Protein AF-A0A7C6YT57-F1 (afdb_monomer_lite)

Sequence (76 aa):
TELCLKKTVAQKALLACRQPTAVVGGYVADRYIDFAFNKVYLQNADPEASIKQAAKESTDEIQRKLKEFSRFLNQI

pLDDT: mean 84.64, std 13.25, range [54.75, 98.31]

Secondary structure (DSSP, 8-state):
-HHHHHHHHHHHHHHHTPPPPP-TTHHHHHHHHHHHHHHHHHH---HHHHHHHHHHHHHHHHHHHHHHHHHHHTT-

Foldseek 3Di:
DVVVVVVVVVVVVCVVPDDPDPPPQPVLLVVLVVQLVCCCPVVVDDSVVSVVVSVVVSVVVSVVVVVVVVVVVVVD

Radius of gyration: 20.65 Å; chains: 1; bounding box: 32×21×67 Å

Structure (mmCIF, N/CA/C/O backbone):
data_AF-A0A7C6YT57-F1
#
_entry.id   AF-A0A7C6YT57-F1
#
loop_
_atom_site.group_PDB
_atom_site.id
_atom_site.type_symbol
_atom_site.label_atom_id
_atom_site.label_alt_id
_atom_site.label_comp_id
_atom_site.label_asym_id
_atom_site.label_entity_id
_atom_site.label_seq_id
_atom_site.pdbx_PDB_ins_code
_atom_site.Cartn_x
_atom_site.Cartn_y
_atom_site.Cartn_z
_atom_site.occupancy
_atom_site.B_iso_or_equiv
_atom_site.auth_seq_id
_atom_site.auth_comp_id
_atom_site.auth_asym_id
_atom_site.auth_atom_id
_atom_site.pdbx_PDB_model_num
ATOM 1 N N . THR A 1 1 ? -15.559 -4.067 48.663 1.00 60.44 1 THR A N 1
ATOM 2 C CA . THR A 1 1 ? -14.591 -5.007 48.046 1.00 60.44 1 THR A CA 1
ATOM 3 C C . THR A 1 1 ? -15.248 -5.913 47.008 1.00 60.44 1 THR A C 1
ATOM 5 O O . THR A 1 1 ? -14.745 -5.980 45.895 1.00 60.44 1 THR A O 1
ATOM 8 N N . GLU A 1 2 ? -16.416 -6.504 47.281 1.00 60.25 2 GLU A N 1
ATOM 9 C CA . GLU A 1 2 ? -17.164 -7.365 46.335 1.00 60.25 2 GLU A CA 1
ATOM 10 C C . GLU A 1 2 ? -17.572 -6.707 44.999 1.00 60.25 2 GLU A C 1
ATOM 12 O O . GLU A 1 2 ? -17.465 -7.323 43.940 1.00 60.25 2 GLU A O 1
ATOM 17 N N . LEU A 1 3 ? -18.006 -5.439 45.014 1.00 57.72 3 LEU A N 1
ATOM 18 C CA . LEU A 1 3 ? -18.433 -4.721 43.800 1.00 57.72 3 LEU A CA 1
ATOM 19 C C . LEU A 1 3 ? -17.280 -4.509 42.797 1.00 57.72 3 LEU A C 1
ATOM 21 O O . LEU A 1 3 ? -17.491 -4.517 41.586 1.00 57.72 3 LEU A O 1
ATOM 25 N N . CYS A 1 4 ? -16.052 -4.356 43.301 1.00 58.09 4 CYS A N 1
ATOM 26 C CA . CYS A 1 4 ? -14.843 -4.239 42.482 1.00 58.09 4 CYS A CA 1
ATOM 27 C C . CYS A 1 4 ? -14.500 -5.580 41.804 1.00 58.09 4 CYS A C 1
ATOM 29 O O . CYS A 1 4 ? -14.136 -5.626 40.628 1.00 58.09 4 CYS A O 1
ATOM 31 N N . LEU A 1 5 ? -14.717 -6.690 42.519 1.00 64.25 5 LEU A N 1
ATOM 32 C CA . LEU A 1 5 ? -14.515 -8.044 42.005 1.00 64.25 5 LEU A CA 1
ATOM 33 C C . LEU A 1 5 ? -15.517 -8.389 40.886 1.00 64.25 5 LEU A C 1
ATOM 35 O O . LEU A 1 5 ? -15.146 -8.937 39.853 1.00 64.25 5 LEU A O 1
ATOM 39 N N . LYS A 1 6 ? -16.790 -8.002 41.039 1.00 69.19 6 LYS A N 1
ATOM 40 C CA . LYS A 1 6 ? -17.823 -8.226 40.008 1.00 69.19 6 LYS A CA 1
ATOM 41 C C . LYS A 1 6 ? -17.542 -7.440 38.719 1.00 69.19 6 LYS A C 1
ATOM 43 O O . LYS A 1 6 ? -17.702 -7.981 37.627 1.00 69.19 6 LYS A O 1
ATOM 48 N N . LYS A 1 7 ? -17.051 -6.197 38.831 1.00 72.12 7 LYS A N 1
ATOM 49 C CA . LYS A 1 7 ? -16.649 -5.378 37.669 1.00 72.12 7 LYS A CA 1
ATOM 50 C C . LYS A 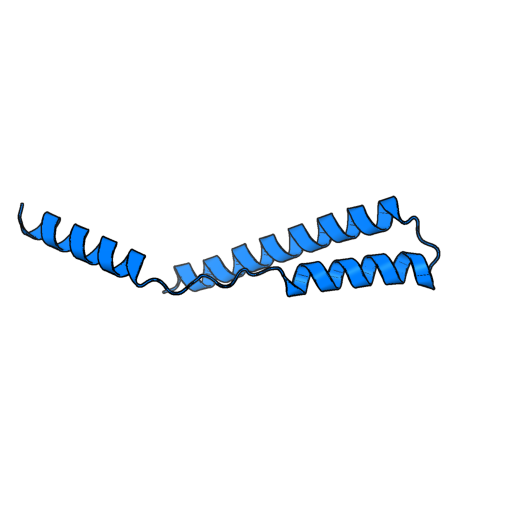1 7 ? -15.494 -6.000 36.876 1.00 72.12 7 LYS A C 1
ATOM 52 O O . LYS A 1 7 ? -15.532 -5.993 35.649 1.00 72.12 7 LYS A O 1
ATOM 57 N N . THR A 1 8 ? -14.502 -6.5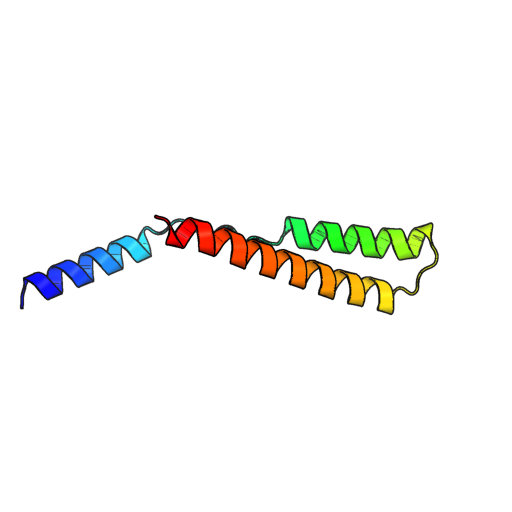73 37.557 1.00 85.19 8 THR A N 1
ATOM 58 C CA . THR A 1 8 ? -13.336 -7.179 36.889 1.00 85.19 8 THR A CA 1
ATOM 59 C C . THR A 1 8 ? -13.682 -8.471 36.147 1.00 85.19 8 THR A C 1
ATOM 61 O O . THR A 1 8 ? -13.166 -8.698 35.053 1.00 85.19 8 THR A O 1
ATOM 64 N N . VAL A 1 9 ? -14.591 -9.295 36.678 1.00 87.88 9 VAL A N 1
ATOM 65 C CA . VAL A 1 9 ? -15.083 -10.499 35.981 1.00 87.88 9 VAL A CA 1
ATOM 66 C C . VAL A 1 9 ? -15.881 -10.127 34.728 1.00 87.88 9 VAL A C 1
ATOM 68 O O . VAL A 1 9 ? -15.633 -10.686 33.661 1.00 87.88 9 VAL A O 1
ATOM 71 N N . ALA A 1 10 ? -16.774 -9.136 34.822 1.00 81.31 10 ALA A N 1
ATOM 72 C CA . ALA A 1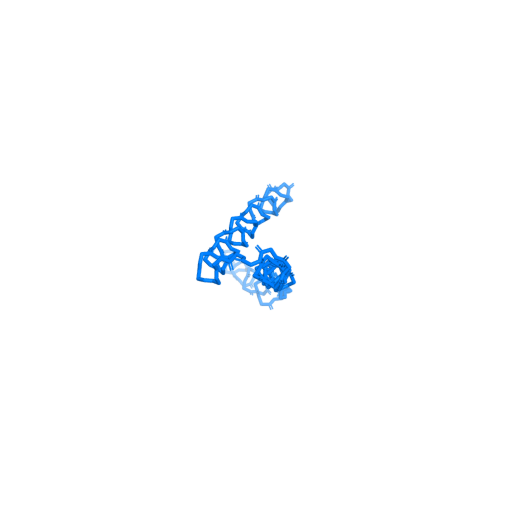 10 ? -17.555 -8.661 33.679 1.00 81.31 10 ALA A CA 1
ATOM 73 C C . ALA A 1 10 ? -16.672 -8.086 32.553 1.00 81.31 10 ALA A C 1
ATOM 75 O O . ALA A 1 10 ? -16.895 -8.387 31.384 1.00 81.31 10 ALA A O 1
ATOM 76 N N . GLN A 1 11 ? -15.624 -7.322 32.888 1.00 83.31 11 GLN A N 1
ATOM 77 C CA . GLN A 1 11 ? -14.664 -6.808 31.899 1.00 83.31 11 GLN A CA 1
ATOM 78 C C . GLN A 1 11 ? -13.883 -7.924 31.197 1.00 83.31 11 GLN A C 1
ATOM 80 O O . GLN A 1 11 ? -13.688 -7.868 29.984 1.00 83.31 11 GLN A O 1
ATOM 85 N N . LYS A 1 12 ? -13.458 -8.956 31.936 1.00 84.31 12 LYS A N 1
ATOM 86 C CA . LYS A 1 12 ? -12.775 -10.118 31.350 1.00 84.31 12 LYS A CA 1
ATOM 87 C C . LYS A 1 12 ? -13.690 -10.903 30.409 1.00 84.31 12 LYS A C 1
ATOM 89 O O . LYS A 1 12 ? -13.252 -11.274 29.325 1.00 84.31 12 LYS A O 1
ATOM 94 N N . ALA A 1 13 ? -14.952 -11.107 30.790 1.00 81.69 13 ALA A N 1
ATOM 95 C CA . ALA A 1 13 ? -15.944 -11.750 29.931 1.00 81.69 13 ALA A CA 1
ATOM 96 C C . ALA A 1 13 ? -16.198 -10.935 28.651 1.00 81.69 13 ALA A C 1
ATOM 98 O O . ALA A 1 13 ? -16.219 -11.497 27.562 1.00 81.69 13 ALA A O 1
ATOM 99 N N . LEU A 1 14 ? -16.298 -9.605 28.759 1.00 79.62 14 LEU A N 1
ATOM 100 C CA . LEU A 1 14 ?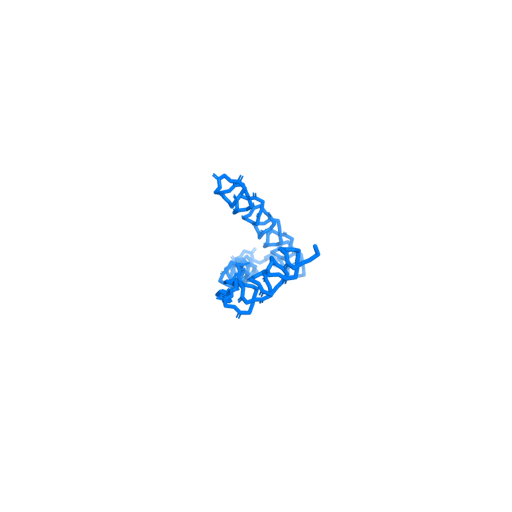 -16.459 -8.719 27.604 1.00 79.62 14 LEU A CA 1
ATOM 101 C C . LEU A 1 14 ? -15.265 -8.794 26.637 1.00 79.62 14 LEU A C 1
ATOM 103 O O . LEU A 1 14 ? -15.458 -8.841 25.426 1.00 79.62 14 LEU A O 1
ATOM 107 N N . LEU A 1 15 ? -14.036 -8.839 27.163 1.00 79.62 15 LEU A N 1
ATOM 108 C CA . LEU A 1 15 ? -12.825 -9.008 26.353 1.00 79.62 15 LEU A CA 1
ATOM 109 C C . LEU A 1 15 ? -12.789 -10.368 25.646 1.00 79.62 15 LEU A C 1
ATOM 111 O O . LEU A 1 15 ? -12.403 -10.427 24.482 1.00 79.62 15 LEU A O 1
ATOM 115 N N . ALA A 1 16 ? -13.208 -11.438 26.326 1.00 79.25 16 ALA A N 1
ATOM 116 C CA . ALA A 1 16 ? -13.258 -12.785 25.757 1.00 79.25 16 ALA A CA 1
ATOM 117 C C . ALA A 1 16 ? -14.347 -12.937 24.681 1.00 79.25 16 ALA A C 1
ATOM 119 O O . ALA A 1 16 ? -14.157 -13.667 23.714 1.00 79.25 16 ALA A O 1
ATOM 120 N N . CYS A 1 17 ? -15.465 -12.221 24.823 1.00 76.75 17 CYS A N 1
ATOM 121 C CA . CYS A 1 17 ? -16.561 -12.206 23.853 1.00 76.75 17 CYS A CA 1
ATOM 122 C C . CYS A 1 17 ? -16.372 -11.170 22.732 1.00 76.75 17 CYS A C 1
ATOM 124 O O . CYS A 1 17 ? -17.264 -11.004 21.895 1.00 76.75 17 CYS A O 1
ATOM 126 N N . ARG A 1 18 ? -15.249 -10.439 22.704 1.00 70.25 18 ARG A N 1
ATOM 127 C CA . ARG A 1 18 ? -14.988 -9.433 21.673 1.00 70.25 18 ARG A CA 1
ATOM 128 C C . ARG A 1 18 ? -14.868 -10.123 20.314 1.00 70.25 18 ARG A C 1
ATOM 130 O O . ARG A 1 18 ? -14.043 -11.015 20.136 1.00 70.25 18 ARG A O 1
ATOM 137 N N . GLN A 1 19 ? -15.669 -9.681 19.344 1.00 66.69 19 GLN A N 1
ATOM 138 C CA . GLN A 1 19 ? -15.563 -10.168 17.970 1.00 66.69 19 GLN A CA 1
ATOM 139 C C . GLN A 1 19 ? -14.142 -9.942 17.421 1.00 66.69 19 GLN A C 1
ATOM 141 O O . GLN A 1 19 ? -13.534 -8.912 17.743 1.00 66.69 19 GLN A O 1
ATOM 146 N N . PRO A 1 20 ? -13.615 -10.857 16.582 1.00 60.66 20 PRO A N 1
ATOM 147 C CA . PRO A 1 20 ? -12.343 -10.650 15.906 1.00 60.66 20 PRO A CA 1
ATOM 148 C C . PRO A 1 20 ? -12.358 -9.295 15.206 1.00 60.66 20 PRO A C 1
ATOM 150 O O . PRO A 1 20 ? -13.245 -9.003 14.404 1.00 60.66 20 PRO A O 1
ATOM 153 N N . THR A 1 21 ? -11.390 -8.441 15.523 1.00 60.12 21 THR A N 1
ATOM 154 C CA . THR A 1 21 ? -11.220 -7.192 14.788 1.00 60.12 21 THR A CA 1
ATOM 155 C C . THR A 1 21 ? -10.841 -7.542 13.361 1.00 60.12 21 THR A C 1
ATOM 157 O O . THR A 1 21 ? -9.813 -8.187 13.146 1.00 60.12 21 THR A O 1
ATOM 160 N N . ALA A 1 22 ? -11.661 -7.126 12.394 1.00 62.84 22 ALA A N 1
ATOM 161 C CA . ALA A 1 22 ? -11.302 -7.225 10.989 1.00 62.84 22 ALA A CA 1
ATOM 162 C C . ALA A 1 22 ? -9.908 -6.612 10.797 1.00 62.84 22 ALA A C 1
ATOM 164 O O . ALA A 1 22 ? -9.660 -5.480 11.221 1.00 62.84 22 ALA A O 1
ATOM 165 N N . VAL A 1 23 ? -8.989 -7.364 10.187 1.00 60.59 23 VAL A N 1
ATOM 166 C CA . VAL A 1 23 ? -7.681 -6.826 9.812 1.00 60.59 23 VAL A CA 1
ATOM 167 C C . VAL A 1 23 ? -7.917 -5.872 8.648 1.00 60.59 23 VAL A C 1
ATOM 169 O O . VAL A 1 23 ? -8.006 -6.272 7.487 1.00 60.59 23 VAL A O 1
ATOM 172 N N . VAL A 1 24 ? -8.089 -4.593 8.974 1.00 63.91 24 VAL A N 1
ATOM 173 C CA . VAL A 1 24 ? -8.236 -3.527 7.988 1.00 63.91 24 VAL A CA 1
ATOM 174 C C . VAL A 1 24 ? -6.901 -3.401 7.263 1.00 63.91 24 VAL A C 1
ATOM 176 O O . VAL A 1 24 ? -5.957 -2.831 7.798 1.00 63.91 24 VAL A O 1
ATOM 179 N N . GLY A 1 25 ? -6.796 -3.967 6.062 1.00 66.44 25 GLY A N 1
ATOM 180 C CA . GLY A 1 25 ? -5.588 -3.785 5.259 1.00 66.44 25 GLY A CA 1
ATOM 181 C C . GLY A 1 25 ? -5.348 -4.805 4.161 1.00 66.44 25 GLY A C 1
ATOM 182 O O . GLY A 1 25 ? -4.780 -4.416 3.154 1.00 66.44 25 GLY A O 1
ATOM 183 N N . GLY A 1 26 ? -5.814 -6.054 4.288 1.00 77.25 26 GLY A N 1
ATOM 184 C CA . GLY A 1 26 ? -5.475 -7.118 3.324 1.00 77.25 26 GLY A CA 1
ATOM 185 C C . GLY A 1 26 ? -5.787 -6.744 1.870 1.00 77.25 26 GLY A C 1
ATOM 186 O O . GLY A 1 26 ? -4.891 -6.660 1.040 1.00 77.25 26 GLY A O 1
ATOM 187 N N . TYR A 1 27 ? -7.043 -6.390 1.593 1.00 83.19 27 TYR A N 1
ATOM 188 C CA . TYR A 1 27 ? -7.464 -5.945 0.258 1.00 83.19 27 TYR A CA 1
ATOM 189 C C . TYR A 1 27 ? -6.867 -4.589 -0.164 1.00 83.19 27 TYR A C 1
ATOM 191 O O . TYR A 1 27 ? -6.694 -4.315 -1.348 1.00 83.19 27 TYR A O 1
ATOM 199 N N . VAL A 1 28 ? -6.563 -3.710 0.797 1.00 85.62 28 VAL A N 1
ATOM 200 C CA . VAL A 1 28 ? -5.942 -2.411 0.493 1.00 85.62 28 VAL A CA 1
ATOM 201 C C . VAL A 1 28 ? -4.507 -2.626 0.025 1.00 85.62 28 VAL A C 1
ATOM 203 O O . VAL A 1 28 ? -4.122 -2.064 -0.991 1.00 85.62 28 VAL A O 1
ATOM 206 N N . ALA A 1 29 ? -3.745 -3.467 0.723 1.00 88.06 29 ALA A N 1
ATOM 207 C CA . ALA A 1 29 ? -2.372 -3.792 0.373 1.00 88.06 29 ALA A CA 1
ATOM 208 C C . ALA A 1 29 ? -2.276 -4.467 -0.999 1.00 88.06 29 ALA A C 1
ATOM 210 O O . ALA A 1 29 ? -1.440 -4.062 -1.803 1.00 88.06 29 ALA A O 1
ATOM 211 N N . ASP A 1 30 ? -3.171 -5.414 -1.284 1.00 91.12 30 ASP A N 1
ATOM 212 C CA . ASP A 1 30 ? -3.249 -6.110 -2.574 1.00 91.12 30 ASP A CA 1
ATOM 213 C C . ASP A 1 30 ? -3.405 -5.130 -3.750 1.00 91.12 30 ASP A C 1
ATOM 215 O O . ASP A 1 30 ? -2.625 -5.131 -4.698 1.00 91.12 30 ASP A O 1
ATOM 219 N N . ARG A 1 31 ? -4.306 -4.149 -3.615 1.00 94.00 31 ARG A N 1
ATOM 220 C CA . ARG A 1 31 ? -4.500 -3.101 -4.628 1.00 94.00 31 ARG A CA 1
ATOM 221 C C . ARG A 1 31 ? -3.238 -2.279 -4.907 1.00 94.00 31 ARG A C 1
ATOM 223 O O . ARG A 1 31 ? -2.986 -1.895 -6.047 1.00 94.00 31 ARG A O 1
ATOM 230 N N . TYR A 1 32 ? -2.461 -1.949 -3.878 1.00 95.88 32 TYR A N 1
ATOM 231 C CA . TYR A 1 32 ? -1.225 -1.187 -4.079 1.00 95.88 32 TYR A CA 1
ATOM 232 C C . TYR A 1 32 ? -0.143 -2.025 -4.771 1.00 95.88 32 TYR A C 1
ATOM 234 O O . TYR A 1 32 ? 0.652 -1.471 -5.533 1.00 95.88 32 TYR A O 1
ATOM 242 N N . ILE A 1 33 ? -0.147 -3.348 -4.580 1.00 96.06 33 ILE A N 1
ATOM 243 C CA . ILE A 1 33 ? 0.704 -4.271 -5.339 1.00 96.06 33 ILE A CA 1
ATOM 244 C C . ILE A 1 33 ? 0.302 -4.252 -6.821 1.00 96.06 33 ILE A C 1
ATOM 246 O O . ILE A 1 33 ? 1.174 -4.077 -7.673 1.00 96.06 33 ILE A O 1
ATOM 250 N N . ASP A 1 34 ? -0.997 -4.303 -7.134 1.00 96.88 34 ASP A N 1
ATOM 251 C CA . ASP A 1 34 ? -1.486 -4.181 -8.516 1.00 96.88 34 AS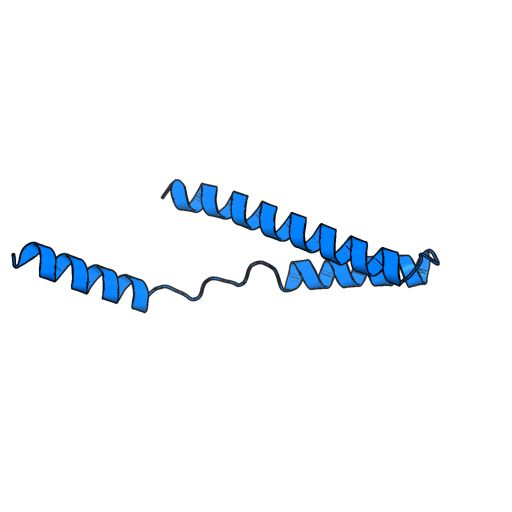P A CA 1
ATOM 252 C C . ASP A 1 34 ? -1.062 -2.859 -9.167 1.00 96.88 34 ASP A C 1
ATOM 254 O O . ASP A 1 34 ? -0.691 -2.814 -10.341 1.00 96.88 34 ASP A O 1
ATOM 258 N N . PHE A 1 35 ? -1.092 -1.752 -8.422 1.00 96.62 35 PHE A N 1
ATOM 259 C CA . PHE A 1 35 ? -0.644 -0.454 -8.933 1.00 96.62 35 PHE A CA 1
ATOM 260 C C . PHE A 1 35 ? 0.855 -0.434 -9.236 1.00 96.62 35 PHE A C 1
ATOM 262 O O . PHE A 1 35 ? 1.251 0.095 -10.278 1.00 96.62 35 PHE A O 1
ATOM 269 N N . ALA A 1 36 ? 1.684 -1.017 -8.365 1.00 98.00 36 ALA A N 1
ATOM 270 C CA . ALA A 1 36 ? 3.115 -1.158 -8.622 1.00 98.00 36 ALA A CA 1
ATOM 271 C C . ALA A 1 36 ? 3.368 -2.011 -9.869 1.00 98.00 36 ALA A C 1
ATOM 273 O O . ALA A 1 36 ? 4.129 -1.601 -10.745 1.00 98.00 36 ALA A O 1
ATOM 274 N N . PHE A 1 37 ? 2.681 -3.150 -9.982 1.00 98.06 37 PHE A N 1
ATOM 275 C CA . PHE A 1 37 ? 2.783 -4.027 -11.143 1.00 98.06 37 PHE A CA 1
ATOM 276 C C . PHE A 1 37 ? 2.418 -3.295 -12.438 1.00 98.06 37 PHE A C 1
ATOM 278 O O . PHE A 1 37 ? 3.201 -3.288 -13.386 1.00 98.06 37 PHE A O 1
ATOM 285 N N . ASN A 1 38 ? 1.271 -2.612 -12.467 1.00 97.94 38 ASN A N 1
ATOM 286 C CA . ASN A 1 38 ? 0.812 -1.884 -13.649 1.00 97.94 38 ASN A CA 1
ATOM 287 C C . ASN A 1 38 ? 1.760 -0.743 -14.046 1.00 97.94 38 ASN A C 1
ATOM 289 O O . ASN A 1 38 ? 1.978 -0.529 -15.236 1.00 97.94 38 ASN A O 1
ATOM 293 N N . LYS A 1 39 ? 2.360 -0.030 -13.081 1.00 97.50 39 LYS A N 1
ATOM 294 C CA . LYS A 1 39 ? 3.380 0.995 -13.370 1.00 97.50 39 LYS A CA 1
ATOM 295 C C . LYS A 1 39 ? 4.599 0.396 -14.065 1.00 97.50 39 LYS A C 1
ATOM 297 O O . LYS A 1 39 ? 5.051 0.928 -15.075 1.00 97.50 39 LYS A O 1
ATOM 302 N N . VAL A 1 40 ? 5.111 -0.718 -13.555 1.00 98.25 40 VAL A N 1
ATOM 303 C CA . VAL A 1 40 ? 6.267 -1.390 -14.158 1.00 98.25 40 VAL A CA 1
ATOM 304 C C . VAL A 1 40 ? 5.910 -1.913 -15.547 1.00 98.25 40 VAL A C 1
ATOM 306 O O . VAL A 1 40 ? 6.590 -1.594 -16.517 1.00 98.25 40 VAL A O 1
ATOM 309 N N . TYR A 1 41 ? 4.813 -2.663 -15.655 1.00 98.00 41 TYR A N 1
ATOM 310 C CA . TYR A 1 41 ? 4.438 -3.361 -16.881 1.00 98.00 41 TYR A CA 1
ATOM 311 C C . TYR A 1 41 ? 4.008 -2.415 -18.012 1.00 98.00 41 TYR A C 1
ATOM 313 O O . TYR A 1 41 ? 4.425 -2.593 -19.152 1.00 98.00 41 TYR A O 1
ATOM 321 N N . LEU A 1 42 ? 3.185 -1.403 -17.715 1.00 98.06 42 LEU A N 1
ATOM 322 C CA . LEU A 1 42 ? 2.615 -0.519 -18.740 1.00 98.06 42 LEU A CA 1
ATOM 323 C C . LEU A 1 42 ? 3.455 0.735 -18.993 1.00 98.06 42 LEU A C 1
ATOM 325 O O . LEU A 1 42 ? 3.401 1.289 -20.087 1.00 98.06 42 LEU A O 1
ATOM 329 N N . GLN A 1 43 ? 4.189 1.218 -17.986 1.00 96.94 43 GLN A N 1
ATOM 330 C CA . GLN A 1 43 ? 4.875 2.517 -18.041 1.00 96.94 43 GLN A CA 1
ATOM 331 C C . GLN A 1 43 ? 6.402 2.379 -18.022 1.00 96.94 43 GLN A C 1
ATOM 333 O O . GLN A 1 43 ? 7.092 3.396 -18.034 1.00 96.94 43 GLN A O 1
ATOM 338 N N . ASN A 1 44 ? 6.935 1.148 -18.003 1.00 96.69 44 ASN A N 1
ATOM 339 C CA . ASN A 1 44 ? 8.367 0.857 -17.859 1.00 96.69 44 ASN A CA 1
ATOM 340 C C . ASN A 1 44 ? 9.002 1.567 -16.647 1.00 96.69 44 ASN A C 1
ATOM 342 O O . ASN A 1 44 ? 10.161 1.981 -16.692 1.00 96.69 44 ASN A O 1
ATOM 346 N N . ALA A 1 45 ? 8.233 1.749 -15.569 1.00 97.88 45 ALA A N 1
ATOM 347 C CA . ALA A 1 45 ? 8.745 2.331 -14.336 1.00 97.88 45 ALA A CA 1
ATOM 348 C C . ALA A 1 45 ? 9.763 1.393 -13.666 1.00 97.88 45 ALA A C 1
ATOM 350 O O . ALA A 1 45 ? 9.674 0.171 -13.799 1.00 97.88 45 ALA A O 1
ATOM 351 N N . ASP A 1 46 ? 10.691 1.962 -12.892 1.00 98.31 46 ASP A N 1
ATOM 352 C CA . ASP A 1 46 ? 11.645 1.175 -12.109 1.00 98.31 46 ASP A CA 1
ATOM 353 C C . ASP A 1 46 ? 10.906 0.273 -11.093 1.00 98.31 46 ASP A C 1
ATOM 355 O O . ASP A 1 46 ? 10.098 0.785 -10.301 1.00 98.31 46 ASP A O 1
ATOM 359 N N . PRO A 1 47 ? 11.147 -1.053 -11.092 1.00 98.00 47 PRO A N 1
ATOM 360 C CA . PRO A 1 47 ? 10.452 -1.976 -10.200 1.00 98.00 47 PRO A CA 1
ATOM 361 C C . PRO A 1 47 ? 10.689 -1.694 -8.720 1.00 98.00 47 PRO A C 1
ATOM 363 O O . PRO A 1 47 ? 9.744 -1.731 -7.928 1.00 98.00 47 PRO A O 1
ATOM 366 N N . GLU A 1 48 ? 11.931 -1.388 -8.341 1.00 98.12 48 GLU A N 1
ATOM 367 C CA . GLU A 1 48 ? 12.305 -1.193 -6.943 1.00 98.12 48 GLU A CA 1
ATOM 368 C C . GLU A 1 48 ? 11.664 0.078 -6.372 1.00 98.12 48 GLU A C 1
ATOM 370 O O . GLU A 1 48 ? 11.060 0.052 -5.295 1.00 98.12 48 GLU A O 1
ATOM 375 N N . ALA A 1 49 ? 11.723 1.182 -7.113 1.00 98.12 49 ALA A N 1
ATOM 376 C CA . ALA A 1 49 ? 11.048 2.420 -6.759 1.00 98.12 49 ALA A CA 1
ATOM 377 C C . ALA A 1 49 ? 9.525 2.233 -6.706 1.00 98.12 49 ALA A C 1
ATOM 379 O O . ALA A 1 49 ? 8.881 2.705 -5.767 1.00 98.12 49 ALA A O 1
ATOM 380 N N . SER A 1 50 ? 8.944 1.509 -7.670 1.00 98.12 50 SER A N 1
ATOM 381 C CA . SER A 1 50 ? 7.494 1.297 -7.751 1.00 98.12 50 SER A CA 1
ATOM 382 C C . SER A 1 50 ? 6.955 0.513 -6.555 1.00 98.12 50 SER A C 1
ATOM 384 O O . SER A 1 50 ? 5.955 0.924 -5.960 1.00 98.12 50 SER A O 1
ATOM 386 N N . ILE A 1 51 ? 7.625 -0.573 -6.149 1.00 97.56 51 ILE A N 1
ATOM 387 C CA . ILE A 1 51 ? 7.176 -1.377 -5.004 1.00 97.56 51 ILE A CA 1
ATOM 388 C C . ILE A 1 51 ? 7.403 -0.658 -3.668 1.00 97.56 51 ILE A C 1
ATOM 390 O O . ILE A 1 51 ? 6.541 -0.712 -2.791 1.00 97.56 51 ILE A O 1
ATOM 394 N N . LYS A 1 52 ? 8.511 0.084 -3.519 1.00 98.12 52 LYS A N 1
ATOM 395 C CA . LYS A 1 52 ? 8.765 0.915 -2.329 1.00 98.12 52 LYS A CA 1
ATOM 396 C C . LYS A 1 52 ? 7.710 2.008 -2.177 1.00 98.12 52 LYS A C 1
ATOM 398 O O . LYS A 1 52 ? 7.206 2.229 -1.075 1.00 98.12 52 LYS A O 1
ATOM 403 N N . GLN A 1 53 ? 7.343 2.655 -3.2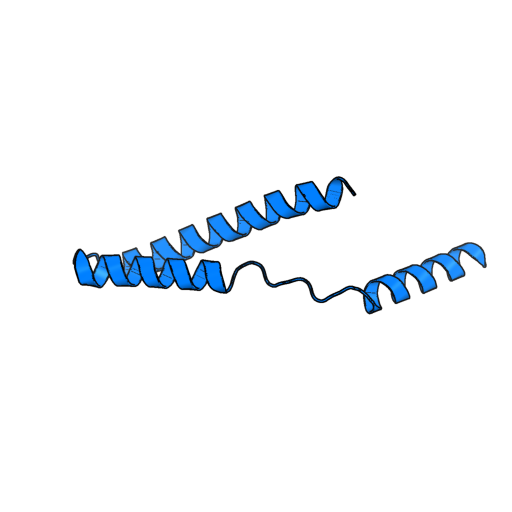82 1.00 97.62 53 GLN A N 1
ATOM 404 C CA . GLN A 1 53 ? 6.300 3.671 -3.289 1.00 97.62 53 GLN A CA 1
ATOM 405 C C . GLN A 1 53 ? 4.937 3.071 -2.918 1.00 97.62 53 GLN A C 1
ATOM 407 O O . GLN A 1 53 ? 4.263 3.600 -2.037 1.00 97.62 53 GLN A O 1
ATOM 412 N N . ALA A 1 54 ? 4.559 1.939 -3.515 1.00 97.00 54 ALA A N 1
ATOM 413 C CA . ALA A 1 54 ? 3.313 1.247 -3.187 1.00 97.00 54 ALA A CA 1
ATOM 414 C C . ALA A 1 54 ? 3.243 0.810 -1.715 1.00 97.00 54 ALA A C 1
ATOM 416 O O . ALA A 1 54 ? 2.207 0.975 -1.073 1.00 97.00 54 ALA A O 1
ATOM 417 N N . ALA A 1 55 ? 4.346 0.314 -1.145 1.00 95.31 55 ALA A N 1
ATOM 418 C CA . ALA A 1 55 ? 4.415 -0.042 0.271 1.00 95.31 55 ALA A CA 1
ATOM 419 C C . ALA A 1 55 ? 4.189 1.175 1.186 1.00 95.31 55 ALA A C 1
ATOM 421 O O . ALA A 1 55 ? 3.437 1.089 2.164 1.00 95.31 55 ALA A O 1
ATOM 422 N N . LYS A 1 56 ? 4.797 2.321 0.851 1.00 96.69 56 LYS A N 1
ATOM 423 C CA . LYS A 1 56 ? 4.588 3.579 1.574 1.00 96.69 56 LYS A CA 1
ATOM 424 C C . LYS A 1 56 ? 3.127 4.027 1.491 1.00 96.69 56 LYS A C 1
ATOM 426 O O . LYS A 1 56 ? 2.511 4.272 2.523 1.00 96.69 56 LYS A O 1
ATOM 431 N N . GLU A 1 57 ? 2.566 4.099 0.286 1.00 95.88 57 GLU A N 1
ATOM 432 C CA . GLU A 1 57 ? 1.186 4.550 0.069 1.00 95.88 57 GLU A CA 1
ATOM 433 C C . GLU A 1 57 ? 0.159 3.633 0.748 1.00 95.88 57 GLU A C 1
ATOM 435 O O . GLU A 1 57 ? -0.764 4.121 1.398 1.00 95.88 57 GLU A O 1
ATOM 440 N N . SER A 1 58 ? 0.356 2.313 0.672 1.00 94.00 58 SER A N 1
ATOM 441 C CA . SER A 1 58 ? -0.465 1.321 1.376 1.00 94.00 58 SER A CA 1
ATOM 442 C C . SER A 1 58 ? -0.441 1.537 2.890 1.00 94.00 58 SER A C 1
ATOM 444 O O . SER A 1 58 ? -1.486 1.554 3.545 1.00 94.00 58 SER A O 1
ATOM 446 N N . THR A 1 59 ? 0.748 1.770 3.451 1.00 92.69 59 THR A N 1
ATOM 447 C CA . THR A 1 59 ? 0.910 2.032 4.886 1.00 92.69 59 THR A CA 1
ATOM 448 C C . THR A 1 59 ? 0.202 3.322 5.294 1.00 92.69 59 THR A C 1
ATOM 450 O O . THR A 1 59 ? -0.562 3.317 6.260 1.00 92.69 59 THR A O 1
ATOM 453 N N . ASP A 1 60 ? 0.401 4.407 4.543 1.00 94.69 60 ASP A N 1
ATOM 454 C CA . ASP A 1 60 ? -0.229 5.704 4.805 1.00 94.69 60 ASP A CA 1
ATOM 455 C C . ASP A 1 60 ? -1.769 5.599 4.761 1.00 94.69 60 ASP A C 1
ATOM 457 O O . ASP A 1 60 ? -2.461 6.129 5.637 1.00 94.69 60 ASP A O 1
ATOM 461 N N . GLU A 1 61 ? -2.317 4.858 3.791 1.00 92.38 61 GLU A N 1
ATOM 462 C CA . GLU A 1 61 ? -3.756 4.604 3.657 1.00 92.38 61 GLU A CA 1
ATOM 463 C C . GLU A 1 61 ? -4.318 3.823 4.851 1.00 92.38 61 GLU A C 1
ATOM 465 O O . GLU A 1 61 ? -5.337 4.210 5.432 1.00 92.38 61 GLU A O 1
ATOM 470 N N . ILE A 1 62 ? -3.655 2.728 5.242 1.00 89.62 62 ILE A N 1
ATOM 471 C CA . ILE A 1 62 ? -4.070 1.900 6.382 1.00 89.62 62 ILE A CA 1
ATOM 472 C C . ILE A 1 62 ? -4.063 2.735 7.665 1.00 89.62 62 ILE A C 1
ATOM 474 O O . ILE A 1 62 ? -5.042 2.717 8.413 1.00 89.62 62 ILE A O 1
ATOM 478 N N . GLN A 1 63 ? -3.010 3.521 7.899 1.00 90.06 63 GLN A N 1
ATOM 479 C CA . GLN A 1 63 ? -2.913 4.394 9.071 1.00 90.06 63 GLN A CA 1
ATOM 480 C C . GLN A 1 63 ? -4.018 5.456 9.092 1.00 90.06 63 GLN A C 1
ATOM 482 O O . GLN A 1 63 ? -4.634 5.688 10.137 1.00 90.06 63 GLN A O 1
ATOM 487 N N . ARG A 1 64 ? -4.333 6.067 7.941 1.00 91.19 64 ARG A N 1
ATOM 488 C CA . ARG A 1 64 ? -5.444 7.022 7.837 1.00 91.19 64 ARG A CA 1
ATOM 489 C C . ARG A 1 64 ? -6.775 6.366 8.193 1.00 91.19 64 ARG A C 1
ATOM 491 O O . ARG A 1 64 ? -7.508 6.907 9.020 1.00 91.19 64 ARG A O 1
ATOM 498 N N . LYS A 1 65 ? -7.054 5.177 7.651 1.00 87.12 65 LYS A N 1
ATOM 499 C CA . LYS A 1 65 ? -8.284 4.436 7.963 1.00 87.12 65 LYS A CA 1
ATOM 500 C C . LYS A 1 65 ? -8.371 4.067 9.436 1.00 87.12 65 LYS A C 1
ATOM 502 O O . LYS A 1 65 ? -9.415 4.274 10.040 1.00 87.12 65 LYS A O 1
ATOM 507 N N . LEU A 1 66 ? -7.291 3.580 10.048 1.00 86.44 66 LEU A N 1
ATOM 508 C CA . LEU A 1 66 ? -7.264 3.288 11.488 1.00 86.44 66 LEU A CA 1
ATOM 509 C C . LEU A 1 66 ? -7.579 4.539 12.326 1.00 86.44 66 LEU A C 1
ATOM 511 O O . LEU A 1 66 ? -8.366 4.480 13.276 1.00 86.44 66 LEU A O 1
ATOM 515 N N . LYS A 1 67 ? -7.029 5.698 11.943 1.00 89.00 67 LYS A N 1
ATOM 516 C CA . LYS A 1 67 ? -7.338 6.986 12.577 1.00 89.00 67 LYS A CA 1
ATOM 517 C C . LYS A 1 67 ? -8.803 7.399 12.389 1.00 89.00 67 LYS A C 1
ATOM 519 O O . LYS A 1 67 ? -9.406 7.924 13.317 1.00 89.00 67 LYS A O 1
ATOM 524 N N . GLU A 1 68 ? -9.393 7.161 11.225 1.00 88.00 68 GLU A N 1
ATOM 525 C CA . GLU A 1 68 ? -10.816 7.430 10.978 1.00 88.00 68 GLU A CA 1
ATOM 526 C C . GLU A 1 68 ? -11.719 6.478 11.773 1.00 88.00 68 GLU A C 1
ATOM 528 O O . GLU A 1 68 ? -12.620 6.936 12.471 1.00 88.00 68 GLU A O 1
ATOM 533 N N . PHE A 1 69 ? -11.433 5.175 11.768 1.00 84.94 69 PHE A N 1
ATOM 534 C CA . PHE A 1 69 ? -12.184 4.180 12.537 1.00 84.94 69 PHE A CA 1
ATOM 535 C C . PHE A 1 69 ? -12.146 4.458 14.041 1.00 84.94 69 PHE A C 1
ATOM 537 O O . PHE A 1 69 ? -13.181 4.401 14.702 1.00 84.94 69 PHE A O 1
ATOM 544 N N . SER A 1 70 ? -10.980 4.811 14.588 1.00 85.19 70 SER A N 1
ATOM 545 C CA . SER A 1 70 ? -10.873 5.172 16.007 1.00 85.19 70 SER A CA 1
ATOM 546 C C . SER A 1 70 ? -11.722 6.392 16.384 1.00 85.19 70 SER A C 1
ATOM 548 O O . SER A 1 70 ? -12.266 6.419 17.485 1.00 85.19 70 SER A O 1
ATOM 550 N N . ARG A 1 71 ? -11.917 7.369 15.482 1.00 85.88 71 ARG A N 1
ATOM 551 C CA . ARG A 1 71 ? -12.828 8.502 15.733 1.00 85.88 71 ARG A CA 1
ATOM 552 C C . ARG A 1 71 ? -14.270 8.045 15.916 1.00 85.88 71 ARG A C 1
ATOM 554 O O . ARG A 1 71 ? -14.927 8.544 16.819 1.00 85.88 71 ARG A O 1
ATOM 561 N N . PHE A 1 72 ? -14.736 7.099 15.103 1.00 82.88 72 PHE A N 1
ATOM 562 C CA . PHE A 1 72 ? -16.086 6.549 15.239 1.00 82.88 72 PHE A CA 1
ATOM 563 C C . PHE A 1 72 ? -16.244 5.720 16.514 1.00 82.88 72 PHE A C 1
ATOM 565 O O . PHE A 1 72 ? -17.259 5.837 17.190 1.00 82.88 72 PHE A O 1
ATOM 572 N N . LEU A 1 73 ? -15.234 4.925 16.883 1.00 77.75 73 LEU A N 1
ATOM 573 C CA . LEU A 1 73 ? -15.280 4.130 18.114 1.00 77.75 73 LEU A CA 1
ATOM 574 C C . LEU A 1 73 ? -15.286 4.994 19.381 1.00 77.75 73 LEU A C 1
ATOM 576 O O . LEU A 1 73 ? -15.935 4.626 20.346 1.00 77.75 73 LEU A O 1
ATOM 580 N N . ASN A 1 74 ? -14.602 6.140 19.375 1.00 76.38 74 ASN A N 1
ATOM 581 C CA . ASN A 1 74 ? -14.565 7.057 20.521 1.00 76.38 74 ASN A CA 1
ATOM 582 C C . ASN A 1 74 ? -15.845 7.902 20.682 1.00 76.38 74 ASN A C 1
ATOM 584 O O . ASN A 1 74 ? -15.945 8.670 21.637 1.00 76.38 74 ASN A O 1
ATOM 588 N N . GLN A 1 75 ? -16.782 7.825 19.732 1.00 66.25 75 GLN A N 1
ATOM 589 C CA . GLN A 1 75 ? -18.088 8.491 19.801 1.00 66.25 75 GLN A CA 1
ATOM 590 C C . GLN A 1 75 ? -19.196 7.587 20.366 1.00 66.25 75 GLN A C 1
ATOM 592 O O . GLN A 1 75 ? -20.310 8.068 20.570 1.00 66.25 75 GLN A O 1
ATOM 597 N N . ILE A 1 76 ? -18.898 6.305 20.590 1.00 54.75 76 ILE A N 1
ATOM 598 C CA . ILE A 1 76 ? -19.792 5.298 21.180 1.00 54.75 76 ILE A CA 1
ATOM 599 C C . ILE A 1 76 ? -19.427 5.134 22.656 1.00 54.75 76 ILE A C 1
ATOM 601 O O . ILE A 1 76 ? -20.364 5.037 23.478 1.00 54.75 76 ILE A O 1
#